Protein AF-A0AAV1B6V5-F1 (afdb_monomer_lite)

Secondary structure (DSSP, 8-state):
--HHHHHHHHHHHHHHHHHHHT-------PPPPPPPPP-----HHHHHHHHHHSHHHHS-----HHHHHHTTTT-STTTSPSSHHHHHHHHHHHHHTSSHHHHHHTHHHHHHHHHHHSPP---

InterPro domains:
  IPR036396 Cytochrome P450 superfamily [G3DSA:1.10.630.10] (23-120)
  IPR036396 Cytochrome P450 superfamily [SSF48264] (35-117)

Organism: Vicia faba (NCBI:txid3906)

Structure (mmCIF, N/CA/C/O backbone):
data_AF-A0AAV1B6V5-F1
#
_entry.id   AF-A0AAV1B6V5-F1
#
loop_
_atom_site.group_PDB
_atom_site.id
_atom_site.type_symbol
_atom_site.label_atom_id
_atom_site.label_alt_id
_atom_site.label_comp_id
_atom_site.label_asym_id
_atom_site.label_entity_id
_atom_site.label_seq_id
_atom_site.pdbx_PDB_ins_code
_atom_site.Cartn_x
_atom_site.Cartn_y
_atom_site.Cartn_z
_atom_site.occupancy
_atom_site.B_iso_or_equiv
_atom_site.auth_seq_id
_atom_site.auth_comp_id
_atom_site.auth_asym_id
_atom_site.auth_atom_id
_atom_site.pdbx_PDB_model_num
ATOM 1 N N . MET A 1 1 ? 34.770 35.352 24.555 1.00 60.72 1 MET A N 1
ATOM 2 C CA . MET A 1 1 ? 35.397 35.364 23.210 1.00 60.72 1 MET A CA 1
ATOM 3 C C . MET A 1 1 ? 35.075 34.130 22.350 1.00 60.72 1 MET A C 1
ATOM 5 O O . MET A 1 1 ? 35.535 34.060 21.224 1.00 60.72 1 MET A O 1
ATOM 9 N N . SER A 1 2 ? 34.244 33.189 22.814 1.00 63.31 2 SER A N 1
ATOM 10 C CA . SER A 1 2 ? 33.948 31.915 22.131 1.00 63.31 2 SER A CA 1
ATOM 11 C C . SER A 1 2 ? 32.733 31.938 21.188 1.00 63.31 2 SER A C 1
ATOM 13 O O . SER A 1 2 ? 32.590 31.059 20.347 1.00 63.31 2 SER A O 1
ATOM 15 N N . PHE A 1 3 ? 31.852 32.937 21.285 1.00 65.69 3 PHE A N 1
ATOM 16 C CA . PHE A 1 3 ? 30.638 32.996 20.458 1.00 65.69 3 PHE A CA 1
ATOM 17 C C . PHE A 1 3 ? 30.939 33.264 18.972 1.00 65.69 3 PHE A C 1
ATOM 19 O O . PHE A 1 3 ? 30.363 32.627 18.092 1.00 65.69 3 PHE A O 1
ATOM 26 N N . PHE A 1 4 ? 31.904 34.147 18.694 1.00 69.44 4 PHE A N 1
ATOM 27 C CA . PHE A 1 4 ? 32.288 34.526 17.330 1.00 69.44 4 PHE A CA 1
ATOM 28 C C . PHE A 1 4 ? 32.997 33.407 16.550 1.00 69.44 4 PHE A C 1
ATOM 30 O O . PHE A 1 4 ? 33.027 33.461 15.325 1.00 69.44 4 PHE A O 1
ATOM 37 N N . THR A 1 5 ? 33.524 32.378 17.222 1.00 74.12 5 THR A N 1
ATOM 38 C CA . THR A 1 5 ? 34.184 31.231 16.572 1.00 74.12 5 THR A CA 1
ATOM 39 C C . THR A 1 5 ? 33.249 30.036 16.375 1.00 74.12 5 THR A C 1
ATOM 41 O O . THR A 1 5 ? 33.371 29.323 15.383 1.00 74.12 5 THR A O 1
ATOM 44 N N . ILE A 1 6 ? 32.277 29.830 17.269 1.00 81.06 6 ILE A N 1
ATOM 45 C CA . ILE A 1 6 ? 31.331 28.703 17.191 1.00 81.06 6 ILE A CA 1
ATOM 46 C C . ILE A 1 6 ? 30.247 28.953 16.133 1.00 81.06 6 ILE A C 1
ATOM 48 O O . ILE A 1 6 ? 29.890 28.044 15.383 1.00 81.06 6 ILE A O 1
ATOM 52 N N . PHE A 1 7 ? 29.747 30.188 16.032 1.00 83.12 7 PHE A N 1
ATOM 53 C CA . PHE A 1 7 ? 28.700 30.552 15.076 1.00 83.12 7 PHE A CA 1
ATOM 54 C C . PHE A 1 7 ? 29.045 30.227 13.603 1.00 83.12 7 PHE A C 1
ATOM 56 O O . PHE A 1 7 ? 28.243 29.553 12.954 1.00 83.12 7 PHE A O 1
ATOM 63 N N . PRO A 1 8 ? 30.223 30.598 13.055 1.00 83.88 8 PRO A N 1
ATOM 64 C CA . PRO A 1 8 ? 30.563 30.275 11.667 1.00 83.88 8 PRO A CA 1
ATOM 65 C C . PRO A 1 8 ? 30.752 28.770 11.424 1.00 83.88 8 PRO A C 1
ATOM 67 O O . PRO A 1 8 ? 30.434 28.291 10.337 1.00 83.88 8 PRO A O 1
ATOM 70 N N . LEU A 1 9 ? 31.205 28.003 12.424 1.00 87.50 9 LEU A N 1
ATOM 71 C CA . LEU A 1 9 ? 31.324 26.544 12.315 1.00 87.50 9 LEU A CA 1
ATOM 72 C C . LEU A 1 9 ? 29.956 25.860 12.278 1.00 87.50 9 LEU A C 1
ATOM 74 O O . LEU A 1 9 ? 29.766 24.943 11.485 1.00 87.50 9 LEU A O 1
ATOM 78 N N . LEU A 1 10 ? 28.986 26.328 13.069 1.00 88.12 10 LEU A N 1
ATOM 79 C CA . LEU A 1 10 ? 27.616 25.810 13.029 1.00 88.12 10 LEU A CA 1
ATOM 80 C C . LEU A 1 10 ? 26.909 26.153 11.714 1.00 88.12 10 LEU A C 1
ATOM 82 O O . LEU A 1 10 ? 26.219 25.302 11.156 1.00 88.12 10 LEU A O 1
ATOM 86 N N . VAL A 1 11 ? 27.114 27.363 11.184 1.00 87.75 11 VAL A N 1
ATOM 87 C CA . VAL A 1 11 ? 26.587 27.753 9.867 1.00 87.75 11 VAL A CA 1
ATOM 88 C C . VAL A 1 11 ? 27.226 26.905 8.766 1.00 87.75 11 VAL A C 1
ATOM 90 O O . VAL A 1 11 ? 26.509 26.350 7.937 1.00 87.75 11 VAL A O 1
ATOM 93 N N . SER A 1 12 ? 28.550 26.729 8.789 1.00 86.56 12 SER A N 1
ATOM 94 C CA . SER A 1 12 ? 29.264 25.864 7.840 1.00 86.56 12 SER A CA 1
ATOM 95 C C . SER A 1 12 ? 28.777 24.415 7.918 1.00 86.56 12 SER A C 1
ATOM 97 O O . SER A 1 12 ? 28.441 23.819 6.898 1.00 86.56 12 SER A O 1
ATOM 99 N N . LEU A 1 13 ? 28.623 23.868 9.127 1.00 89.94 13 LEU A N 1
ATOM 100 C CA . LEU A 1 13 ? 28.112 22.516 9.343 1.00 89.94 13 LEU A CA 1
ATOM 101 C C . LEU A 1 13 ? 26.669 22.366 8.845 1.00 89.94 13 LEU A C 1
ATOM 103 O O . LEU A 1 13 ? 26.355 21.377 8.191 1.00 89.94 13 LEU A O 1
ATOM 107 N N . PHE A 1 14 ? 25.801 23.354 9.079 1.00 87.75 14 PHE A N 1
ATOM 108 C CA . PHE A 1 14 ? 24.443 23.369 8.533 1.00 87.75 14 PHE A CA 1
ATOM 109 C C . PHE A 1 14 ? 24.448 23.378 6.999 1.00 87.75 14 PHE A C 1
ATOM 111 O O . PHE A 1 14 ? 23.698 22.623 6.380 1.00 87.75 14 PHE A O 1
ATOM 118 N N . PHE A 1 15 ? 25.318 24.180 6.376 1.00 85.44 15 PHE A N 1
ATOM 119 C CA . PHE A 1 15 ? 25.487 24.196 4.923 1.00 85.44 15 PHE A CA 1
ATOM 120 C C . PHE A 1 15 ? 26.035 22.871 4.390 1.00 85.44 15 PHE A C 1
ATOM 122 O O . PHE A 1 15 ? 25.524 22.401 3.382 1.00 85.44 15 PHE A O 1
ATOM 129 N N . ILE A 1 16 ? 26.992 22.231 5.067 1.00 84.38 16 ILE A N 1
ATOM 130 C CA . ILE A 1 16 ? 27.544 20.923 4.680 1.00 84.38 16 ILE A CA 1
ATOM 131 C C . ILE A 1 16 ? 26.490 19.820 4.831 1.00 84.38 16 ILE A C 1
ATOM 133 O O . ILE A 1 16 ? 26.307 19.028 3.911 1.00 84.38 16 ILE A O 1
ATOM 137 N N . ILE A 1 17 ? 25.744 19.790 5.940 1.00 82.62 17 ILE A N 1
ATOM 138 C CA . ILE A 1 17 ? 24.643 18.838 6.157 1.00 82.62 17 ILE A CA 1
ATOM 139 C C . ILE A 1 17 ? 23.570 19.026 5.086 1.00 82.62 17 ILE A C 1
ATOM 141 O O . ILE A 1 17 ? 23.088 18.049 4.513 1.00 82.62 17 ILE A O 1
ATOM 145 N N . LYS A 1 18 ? 23.207 20.275 4.784 1.00 78.62 18 LYS A N 1
ATOM 146 C CA . LYS A 1 18 ? 22.231 20.607 3.745 1.00 78.62 18 LYS A CA 1
ATOM 147 C C . LYS A 1 18 ? 22.762 20.305 2.345 1.00 78.62 18 LYS A C 1
ATOM 149 O O . LYS A 1 18 ? 21.991 19.839 1.520 1.00 78.62 18 LYS A O 1
ATOM 154 N N . TRP A 1 19 ? 24.050 20.502 2.081 1.00 75.06 19 TRP A N 1
ATOM 155 C CA . TRP A 1 19 ? 24.703 20.150 0.819 1.00 75.06 19 TRP A CA 1
ATOM 156 C C . TRP A 1 19 ? 24.728 18.634 0.612 1.00 75.06 19 TRP A C 1
ATOM 158 O O . TRP A 1 19 ? 24.350 18.149 -0.450 1.00 75.06 19 TRP A O 1
ATOM 168 N N . TYR A 1 20 ? 25.077 17.878 1.653 1.00 71.38 20 TYR A N 1
ATOM 169 C CA . TYR A 1 20 ? 25.097 16.418 1.625 1.00 71.38 20 TYR A CA 1
ATOM 170 C C . TYR A 1 20 ? 23.683 15.820 1.545 1.00 71.38 20 TYR A C 1
ATOM 172 O O . TYR A 1 20 ? 23.445 14.872 0.802 1.00 71.38 20 TYR A O 1
ATOM 180 N N . SER A 1 21 ? 22.713 16.416 2.248 1.00 64.81 21 SER A N 1
ATOM 181 C CA . SER A 1 21 ? 21.307 15.980 2.221 1.00 64.81 21 SER A CA 1
ATOM 182 C C . SER A 1 21 ? 20.571 16.399 0.947 1.00 64.81 21 SER A C 1
ATOM 184 O O . SER A 1 21 ? 19.564 15.789 0.596 1.00 64.81 21 SER A O 1
ATOM 186 N N . ASN A 1 22 ? 21.049 17.432 0.247 1.00 52.69 22 ASN A N 1
ATOM 187 C CA . ASN A 1 22 ? 20.431 17.952 -0.970 1.00 52.69 22 ASN A CA 1
ATOM 188 C C . ASN A 1 22 ? 21.152 17.490 -2.240 1.00 52.69 22 ASN A C 1
ATOM 190 O O . ASN A 1 22 ? 21.191 18.207 -3.240 1.00 52.69 22 ASN A O 1
ATOM 194 N N . HIS A 1 23 ? 21.651 16.253 -2.247 1.00 50.66 23 HIS A N 1
ATOM 195 C CA . HIS A 1 23 ? 21.852 15.541 -3.502 1.00 50.66 23 HIS A CA 1
ATOM 196 C C . HIS A 1 23 ? 20.504 14.971 -3.960 1.00 50.66 23 HIS A C 1
ATOM 198 O O . HIS A 1 23 ? 20.253 13.768 -3.974 1.00 50.66 23 HIS A O 1
ATOM 204 N N . SER A 1 24 ? 19.582 15.890 -4.261 1.00 42.38 24 SER A N 1
ATOM 205 C CA . SER A 1 24 ? 18.293 15.557 -4.844 1.00 42.38 24 SER A CA 1
ATOM 206 C C . SER A 1 24 ? 18.566 14.876 -6.177 1.00 42.38 24 SER A C 1
ATOM 208 O O . SER A 1 24 ? 19.189 15.463 -7.065 1.00 42.38 24 SER A O 1
ATOM 210 N N . ALA A 1 25 ? 18.157 13.611 -6.267 1.00 53.91 25 ALA A N 1
ATOM 211 C CA . ALA A 1 25 ? 18.283 12.786 -7.450 1.00 53.91 25 ALA A CA 1
ATOM 212 C C . ALA A 1 25 ? 17.896 13.602 -8.685 1.00 53.91 25 ALA A C 1
ATOM 214 O O . ALA A 1 25 ? 16.755 14.049 -8.834 1.00 53.91 25 ALA A O 1
ATOM 215 N N . THR A 1 26 ? 18.870 13.808 -9.564 1.00 47.47 26 THR A N 1
ATOM 216 C CA . THR A 1 26 ? 18.650 14.401 -10.871 1.00 47.47 26 THR A CA 1
ATOM 217 C C . THR A 1 26 ? 17.611 13.540 -11.583 1.00 47.47 26 THR A C 1
ATOM 219 O O . THR A 1 26 ? 17.882 12.409 -11.991 1.00 47.47 26 THR A O 1
ATOM 222 N N . LYS A 1 27 ? 16.378 14.045 -11.721 1.00 56.00 27 LYS A N 1
ATOM 223 C CA . LYS A 1 27 ? 15.441 13.499 -12.704 1.00 56.00 27 LYS A CA 1
ATOM 224 C C . LYS A 1 27 ? 16.069 13.795 -14.062 1.00 56.00 27 LYS A C 1
ATOM 226 O O . LYS A 1 27 ? 15.915 14.885 -14.598 1.00 56.00 27 LYS A O 1
ATOM 231 N N . LYS A 1 28 ? 16.881 12.856 -14.552 1.00 55.44 28 LYS A N 1
ATOM 232 C CA . LYS A 1 28 ? 17.496 12.908 -15.879 1.00 55.44 28 LYS A CA 1
ATOM 233 C C . LYS A 1 28 ? 16.379 13.205 -16.881 1.00 55.44 28 LYS A C 1
ATOM 235 O O . LYS A 1 28 ? 15.324 12.574 -16.795 1.00 55.44 28 LYS A O 1
ATOM 240 N N . ASN A 1 29 ? 16.605 14.158 -17.786 1.00 61.25 29 ASN A N 1
ATOM 241 C CA . ASN A 1 29 ? 15.694 14.529 -18.875 1.00 61.25 29 ASN A CA 1
ATOM 242 C C . ASN A 1 29 ? 15.599 13.381 -19.896 1.00 61.25 29 ASN A C 1
ATOM 244 O O . ASN A 1 29 ? 16.083 13.478 -21.019 1.00 61.25 29 ASN A O 1
ATOM 248 N N . LEU A 1 30 ? 15.060 12.248 -19.457 1.00 69.75 30 LEU A N 1
ATOM 249 C CA . LEU A 1 30 ? 14.788 11.083 -20.277 1.00 69.75 30 LEU A CA 1
ATOM 250 C C . LEU A 1 30 ? 13.610 11.419 -21.198 1.00 69.75 30 LEU A C 1
ATOM 252 O O . LEU A 1 30 ? 12.693 12.129 -20.769 1.00 69.75 30 LEU A O 1
ATOM 256 N N . PRO A 1 31 ? 13.608 10.913 -22.441 1.00 77.25 31 PRO A N 1
ATOM 257 C CA . PRO A 1 31 ? 12.442 11.039 -23.300 1.00 77.25 31 PRO A CA 1
ATOM 258 C C . PRO A 1 31 ? 11.204 10.480 -22.576 1.00 77.25 31 PRO A C 1
ATOM 260 O O . PRO A 1 31 ? 11.331 9.534 -21.786 1.00 77.25 31 PRO A O 1
ATOM 263 N N . PRO A 1 32 ? 10.012 11.060 -22.804 1.00 73.06 32 PRO A N 1
ATOM 264 C CA . PRO A 1 32 ? 8.789 10.566 -22.188 1.00 73.06 32 PRO A CA 1
ATOM 265 C C . PRO A 1 32 ? 8.628 9.079 -22.510 1.00 73.06 32 PRO A C 1
ATOM 267 O O . PRO A 1 32 ? 8.801 8.658 -23.654 1.00 73.06 32 PRO A O 1
ATOM 270 N N . SER A 1 33 ? 8.332 8.269 -21.491 1.00 67.12 33 SER A N 1
ATOM 271 C CA . SER A 1 33 ? 8.085 6.844 -21.702 1.00 67.12 33 SER A CA 1
ATOM 272 C C . SER A 1 33 ? 6.927 6.655 -22.689 1.00 67.12 33 SER A C 1
ATOM 274 O O . SER A 1 33 ? 5.968 7.433 -22.635 1.00 67.12 33 SER A O 1
ATOM 276 N N . PRO A 1 34 ? 6.975 5.626 -23.556 1.00 81.06 34 PRO A N 1
ATOM 277 C CA . PRO A 1 34 ? 5.871 5.320 -24.452 1.00 81.06 34 PRO A CA 1
ATOM 278 C C . PRO A 1 34 ? 4.546 5.201 -23.682 1.00 81.06 34 PRO A C 1
ATOM 280 O O . PRO A 1 34 ? 4.543 4.687 -22.554 1.00 81.06 34 PRO A O 1
ATOM 283 N N . PRO A 1 35 ? 3.420 5.660 -24.258 1.00 77.12 35 PRO A N 1
ATOM 284 C CA . PRO A 1 35 ? 2.119 5.543 -23.616 1.00 77.12 35 PRO A CA 1
ATOM 285 C C . PRO A 1 35 ? 1.806 4.069 -23.339 1.00 77.12 35 PRO A C 1
ATOM 287 O O . PRO A 1 35 ? 1.845 3.226 -24.234 1.00 77.12 35 PRO A O 1
ATOM 290 N N . ARG A 1 36 ? 1.504 3.750 -22.077 1.00 76.25 36 ARG A N 1
ATOM 291 C CA . ARG A 1 36 ? 1.025 2.422 -21.682 1.00 76.25 36 ARG A CA 1
ATOM 292 C C . ARG A 1 36 ? -0.488 2.382 -21.869 1.00 76.25 36 ARG A C 1
ATOM 294 O O . ARG A 1 36 ? -1.194 3.194 -21.272 1.00 76.25 36 ARG A O 1
ATOM 301 N N . PHE A 1 37 ? -0.979 1.447 -22.675 1.00 83.06 37 PHE A N 1
ATOM 302 C CA . PHE A 1 37 ? -2.415 1.255 -22.861 1.00 83.06 37 PHE A CA 1
ATOM 303 C C . PHE A 1 37 ? -3.011 0.423 -21.718 1.00 83.06 37 PHE A C 1
ATOM 305 O O . PHE A 1 37 ? -2.365 -0.520 -21.250 1.00 83.06 37 PHE A O 1
ATOM 312 N N . PRO A 1 38 ? -4.226 0.756 -21.247 1.00 85.25 38 PRO A N 1
ATOM 313 C CA . PRO A 1 38 ? -4.910 -0.053 -20.250 1.00 85.25 38 PRO A CA 1
ATOM 314 C C . PRO A 1 38 ? -5.281 -1.416 -20.845 1.00 85.25 38 PRO A C 1
ATOM 316 O O . PRO A 1 38 ? -5.826 -1.498 -21.944 1.00 85.25 38 PRO A O 1
ATOM 319 N N . LEU A 1 39 ? -5.012 -2.485 -20.096 1.00 89.12 39 LEU A N 1
ATOM 320 C CA . LEU A 1 39 ? -5.477 -3.829 -20.425 1.00 89.12 39 LEU A CA 1
ATOM 321 C C . LEU A 1 39 ? -6.854 -4.044 -19.787 1.00 89.12 39 LEU A C 1
ATOM 323 O O . LEU A 1 39 ? -6.969 -4.059 -18.561 1.00 89.12 39 LEU A O 1
ATOM 327 N N . LEU A 1 40 ? -7.891 -4.209 -20.611 1.00 92.00 40 LEU A N 1
ATOM 328 C CA . LEU A 1 40 ? -9.232 -4.545 -20.138 1.00 92.00 40 LEU A CA 1
ATOM 329 C C . LEU A 1 40 ? -9.382 -6.063 -20.041 1.00 92.00 40 LEU A C 1
ATOM 331 O O . LEU A 1 40 ? -9.132 -6.785 -21.003 1.00 92.00 40 LEU A O 1
ATOM 335 N N . VAL A 1 41 ? -9.820 -6.538 -18.879 1.00 92.88 41 VAL A N 1
ATOM 336 C CA . VAL A 1 41 ? -9.979 -7.966 -18.597 1.00 92.88 41 VAL A CA 1
ATOM 337 C C . VAL A 1 41 ? -11.423 -8.216 -18.187 1.00 92.88 41 VAL A C 1
ATOM 339 O O . VAL A 1 41 ? -11.855 -7.747 -17.139 1.00 92.88 41 VAL A O 1
ATOM 342 N N . SER A 1 42 ? -12.171 -8.939 -19.020 1.00 95.94 42 SER A N 1
ATOM 343 C CA . SER A 1 42 ? -13.592 -9.244 -18.789 1.00 95.94 42 SER A CA 1
ATOM 344 C C . SER A 1 42 ? -13.837 -10.618 -18.158 1.00 95.94 42 SER A C 1
ATOM 346 O O . SER A 1 42 ? -14.925 -10.875 -17.654 1.00 95.94 42 SER A O 1
ATOM 348 N N . SER A 1 43 ? -12.839 -11.507 -18.168 1.00 97.00 43 SER A N 1
ATOM 349 C CA . SER A 1 43 ? -12.954 -12.864 -17.626 1.00 97.00 43 SER A CA 1
ATOM 350 C C . SER A 1 43 ? -12.399 -12.957 -16.204 1.00 97.00 43 SER A C 1
ATOM 352 O O . SER A 1 43 ? -11.280 -12.509 -15.933 1.00 97.00 43 SER A O 1
ATOM 354 N N . ALA A 1 44 ? -13.155 -13.604 -15.312 1.00 96.06 44 ALA A N 1
ATOM 355 C CA . ALA A 1 44 ? -12.748 -13.854 -13.930 1.00 96.06 44 ALA A CA 1
ATOM 356 C C . ALA A 1 44 ? -11.470 -14.709 -13.839 1.00 96.06 44 ALA A C 1
ATOM 358 O O . ALA A 1 44 ? -10.587 -14.410 -13.034 1.00 96.06 44 ALA A O 1
ATOM 359 N N . ASP A 1 45 ? -11.323 -15.716 -14.705 1.00 96.06 45 ASP A N 1
ATOM 360 C CA . ASP A 1 45 ? -10.131 -16.572 -14.742 1.00 96.06 45 ASP A CA 1
ATOM 361 C C . ASP A 1 45 ? -8.883 -15.784 -15.141 1.00 96.06 45 ASP A C 1
ATOM 363 O O . ASP A 1 45 ? -7.816 -15.929 -14.537 1.00 96.06 45 ASP A O 1
ATOM 367 N N . ALA A 1 46 ? -9.018 -14.910 -16.141 1.00 94.75 46 ALA A N 1
ATOM 368 C CA . ALA A 1 46 ? -7.935 -14.038 -16.578 1.00 94.75 46 ALA A CA 1
ATOM 369 C C . ALA A 1 46 ? -7.555 -13.032 -15.479 1.00 94.75 46 ALA A C 1
ATOM 371 O O . ALA A 1 46 ? -6.371 -12.872 -15.177 1.00 94.75 46 ALA A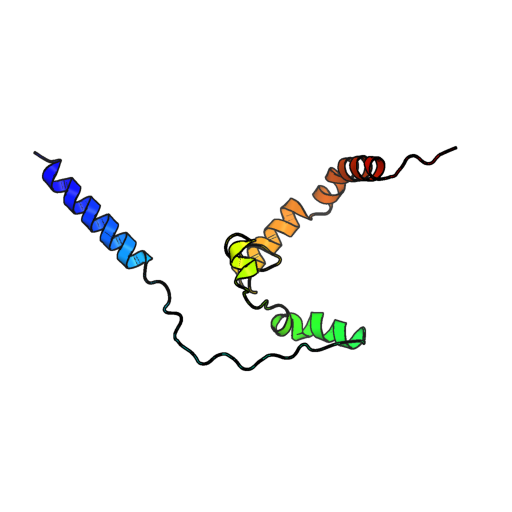 O 1
ATOM 372 N N . ALA A 1 47 ? -8.543 -12.421 -14.817 1.00 94.44 47 ALA A N 1
ATOM 373 C CA . ALA A 1 47 ? -8.309 -11.526 -13.687 1.00 94.44 47 ALA A CA 1
ATOM 374 C C . ALA A 1 47 ? -7.600 -12.248 -12.526 1.00 94.44 47 ALA A C 1
ATOM 376 O O . ALA A 1 47 ? -6.645 -11.716 -11.960 1.00 94.44 47 ALA A O 1
ATOM 377 N N . SER A 1 48 ? -7.992 -13.490 -12.217 1.00 94.81 48 SER A N 1
ATOM 378 C CA . SER A 1 48 ? -7.355 -14.297 -11.168 1.00 94.81 48 SER A CA 1
ATOM 379 C C . SER A 1 48 ? -5.881 -14.577 -11.471 1.00 94.81 48 SER A C 1
ATOM 381 O O . SER A 1 48 ? -5.028 -14.399 -10.601 1.00 94.81 48 SER A O 1
ATOM 383 N N . LYS A 1 49 ? -5.555 -14.954 -12.716 1.00 94.31 49 LYS A N 1
ATOM 384 C CA . LYS A 1 49 ? -4.166 -15.181 -13.157 1.00 94.31 49 LYS A CA 1
ATOM 385 C C . LYS A 1 49 ? -3.321 -13.911 -13.073 1.00 94.31 49 LYS A C 1
ATOM 387 O O . LYS A 1 49 ? -2.156 -13.971 -12.677 1.00 94.31 49 LYS A O 1
ATOM 392 N N . ILE A 1 50 ? -3.902 -12.761 -13.406 1.00 93.81 50 ILE A N 1
ATOM 393 C CA . ILE A 1 50 ? -3.224 -11.468 -13.292 1.00 93.81 50 ILE A CA 1
ATOM 394 C C . ILE A 1 50 ? -2.945 -11.134 -11.824 1.00 93.81 50 ILE A C 1
ATOM 396 O O . ILE A 1 50 ? -1.807 -10.847 -11.474 1.00 93.81 50 ILE A O 1
ATOM 400 N N . MET A 1 51 ? -3.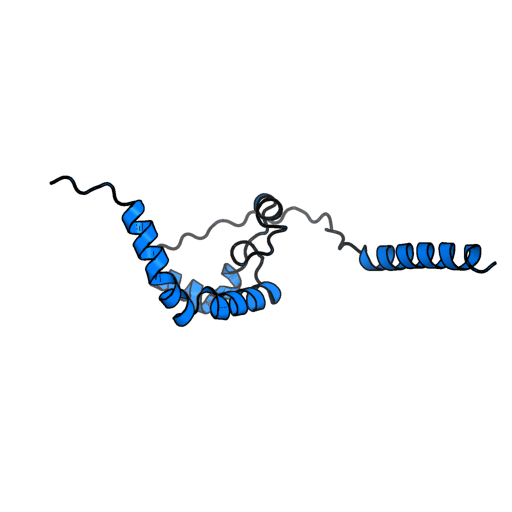951 -11.242 -10.955 1.00 91.00 51 MET A N 1
ATOM 401 C CA . MET A 1 51 ? -3.842 -10.857 -9.544 1.00 91.00 51 MET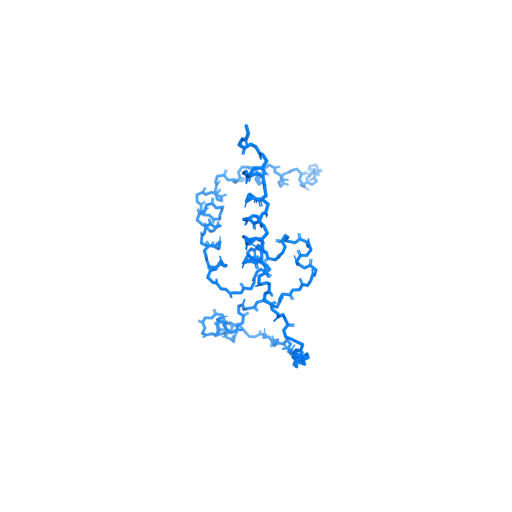 A CA 1
ATOM 402 C C . MET A 1 51 ? -3.032 -11.826 -8.676 1.00 91.00 51 MET A C 1
ATOM 404 O O . MET A 1 51 ? -2.652 -11.451 -7.572 1.00 91.00 51 MET A O 1
ATOM 408 N N . LYS A 1 52 ? -2.817 -13.070 -9.117 1.00 92.00 52 LYS A N 1
ATOM 409 C CA . LYS A 1 52 ? -2.052 -14.076 -8.360 1.00 92.00 52 LYS A CA 1
ATOM 410 C C . LYS A 1 52 ? -0.653 -14.306 -8.913 1.00 92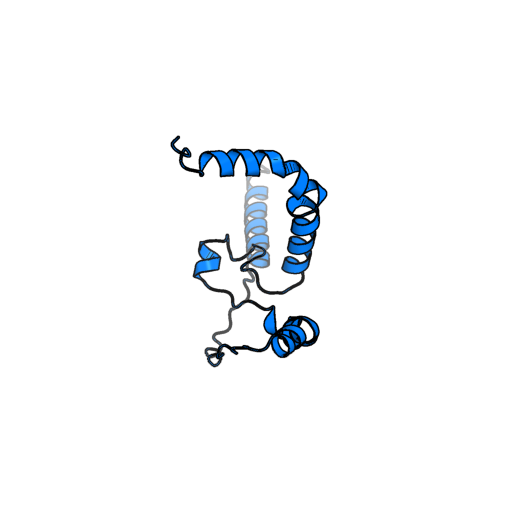.00 52 LYS A C 1
ATOM 412 O O . LYS A 1 52 ? 0.275 -14.480 -8.137 1.00 92.00 52 LYS A O 1
ATOM 417 N N . THR A 1 53 ? -0.513 -14.370 -10.236 1.00 93.31 53 THR A N 1
ATOM 418 C CA . THR A 1 53 ? 0.742 -14.788 -10.881 1.00 93.31 53 THR A CA 1
ATOM 419 C C . THR A 1 53 ? 1.540 -13.608 -11.423 1.00 93.31 53 THR A C 1
ATOM 421 O O . THR A 1 53 ? 2.759 -13.685 -11.498 1.00 93.31 53 THR A O 1
ATOM 424 N N . HIS A 1 54 ? 0.867 -12.518 -11.791 1.00 90.00 54 HIS A N 1
ATOM 425 C CA . HIS A 1 54 ? 1.493 -11.342 -12.401 1.00 90.00 54 HIS A CA 1
ATOM 426 C C . HIS A 1 54 ? 1.275 -10.090 -11.547 1.00 90.00 54 HIS A C 1
ATOM 428 O O . HIS A 1 54 ? 1.387 -8.971 -12.043 1.00 90.00 54 HIS A O 1
ATOM 434 N N . ASP A 1 55 ? 0.955 -10.262 -10.266 1.00 88.62 55 ASP A N 1
ATOM 435 C CA . ASP A 1 55 ? 0.548 -9.180 -9.378 1.00 88.62 55 ASP A CA 1
ATOM 436 C C . ASP A 1 55 ? 1.605 -8.077 -9.324 1.00 88.62 55 ASP A C 1
ATOM 438 O O . ASP A 1 55 ? 1.267 -6.916 -9.516 1.00 88.62 55 ASP A O 1
ATOM 442 N N . LEU A 1 56 ? 2.887 -8.423 -9.197 1.00 87.12 56 LEU A N 1
ATOM 443 C CA . LEU A 1 56 ? 3.993 -7.464 -9.157 1.00 87.12 56 LEU A CA 1
ATOM 444 C C . LEU A 1 56 ? 4.065 -6.558 -10.395 1.00 87.12 56 LEU A C 1
ATOM 446 O O . LEU A 1 56 ? 4.417 -5.388 -10.269 1.00 87.12 56 LEU A O 1
ATOM 450 N N . VAL A 1 57 ? 3.705 -7.067 -11.578 1.00 87.31 57 VAL A N 1
ATOM 451 C CA . VAL A 1 57 ? 3.719 -6.291 -12.831 1.00 87.31 57 VAL A CA 1
ATOM 452 C C . VAL A 1 57 ? 2.579 -5.270 -12.858 1.00 87.31 57 VAL A C 1
ATOM 454 O O . VAL A 1 57 ? 2.744 -4.170 -13.382 1.00 87.31 57 VAL A O 1
ATOM 457 N N . PHE A 1 58 ? 1.430 -5.618 -12.275 1.00 86.50 58 PHE A N 1
ATOM 458 C CA . PHE A 1 58 ? 0.213 -4.800 -12.306 1.00 86.50 58 PHE A CA 1
ATOM 459 C C . PHE A 1 58 ? -0.047 -4.010 -11.013 1.00 86.50 58 PHE A C 1
ATOM 461 O O . PHE A 1 58 ? -0.925 -3.148 -10.991 1.00 86.50 58 PHE A O 1
ATOM 468 N N . CYS A 1 59 ? 0.693 -4.277 -9.935 1.00 83.81 59 CYS A N 1
ATOM 469 C CA . CYS A 1 59 ? 0.550 -3.589 -8.651 1.00 83.81 59 CYS A CA 1
ATOM 470 C C . CYS A 1 59 ? 1.178 -2.195 -8.646 1.00 83.81 59 CYS A C 1
ATOM 472 O O . CYS A 1 59 ? 0.813 -1.380 -7.795 1.00 83.81 59 CYS A O 1
ATOM 474 N N . ASP A 1 60 ? 2.123 -1.919 -9.550 1.00 85.19 60 ASP A N 1
ATOM 475 C CA . ASP A 1 60 ? 2.797 -0.628 -9.574 1.00 85.19 60 ASP A CA 1
ATOM 476 C C . ASP A 1 60 ? 1.864 0.486 -10.063 1.00 85.19 60 ASP A C 1
ATOM 478 O O . ASP A 1 60 ? 1.164 0.361 -11.074 1.00 85.19 60 ASP A O 1
ATOM 482 N N . ARG A 1 61 ? 1.847 1.595 -9.321 1.00 81.31 61 ARG A N 1
ATOM 483 C CA . ARG A 1 61 ? 0.975 2.736 -9.594 1.00 81.31 61 ARG A CA 1
ATOM 484 C C . ARG A 1 61 ? 1.809 3.889 -10.136 1.00 81.31 61 ARG A C 1
ATOM 486 O O . ARG A 1 61 ? 2.720 4.353 -9.451 1.00 81.31 61 ARG A O 1
ATOM 493 N N . PRO A 1 62 ? 1.495 4.404 -11.337 1.00 77.19 62 PRO A N 1
ATOM 494 C CA . PRO A 1 62 ? 2.210 5.549 -11.871 1.00 77.19 62 PRO A CA 1
ATOM 495 C C . PRO A 1 62 ? 1.990 6.760 -10.962 1.00 77.19 6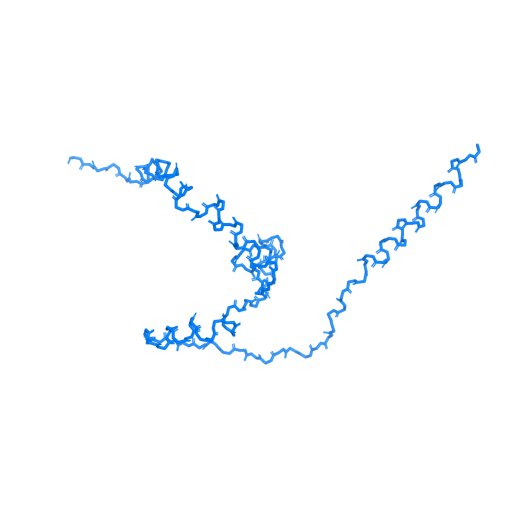2 PRO A C 1
ATOM 497 O O . PRO A 1 62 ? 0.849 7.146 -10.695 1.00 77.19 62 PRO A O 1
ATOM 500 N N . GLN A 1 63 ? 3.085 7.373 -10.515 1.00 77.00 63 GLN A N 1
ATOM 501 C CA . GLN A 1 63 ? 3.031 8.584 -9.702 1.00 77.00 63 GLN A CA 1
ATOM 502 C C . GLN A 1 63 ? 2.400 9.722 -10.508 1.00 77.00 63 GLN A C 1
ATOM 504 O O . GLN A 1 63 ? 2.907 10.128 -11.557 1.00 77.00 63 GLN A O 1
ATOM 509 N N . ARG A 1 64 ? 1.270 10.237 -10.016 1.00 81.12 64 ARG A N 1
ATOM 510 C CA . ARG A 1 64 ? 0.571 11.380 -10.608 1.00 81.12 64 ARG A CA 1
ATOM 511 C C . ARG A 1 64 ? 0.814 12.614 -9.754 1.00 81.12 64 ARG A C 1
ATOM 513 O O . ARG A 1 64 ? 0.589 12.573 -8.550 1.00 81.12 64 ARG A O 1
ATOM 520 N N . LYS A 1 65 ? 1.138 13.743 -10.394 1.00 85.38 65 LYS A N 1
ATOM 521 C CA . LYS A 1 65 ? 1.319 15.036 -9.704 1.00 85.38 65 LYS A CA 1
ATOM 522 C C . LYS A 1 65 ? 0.104 15.429 -8.856 1.00 85.38 65 LYS A C 1
ATOM 524 O O . LYS A 1 65 ? 0.261 15.996 -7.785 1.00 85.38 65 LYS A O 1
ATOM 529 N N . THR A 1 66 ? -1.105 15.100 -9.311 1.00 86.25 66 THR A N 1
ATOM 530 C CA . THR A 1 66 ? -2.339 15.338 -8.548 1.00 86.25 66 THR A CA 1
ATOM 531 C C . THR A 1 66 ? -2.324 14.614 -7.201 1.00 86.25 66 THR A C 1
ATOM 533 O O . THR A 1 66 ? -2.687 15.208 -6.192 1.00 86.25 66 THR A O 1
ATOM 536 N N . PHE A 1 67 ? -1.865 13.360 -7.168 1.00 86.56 67 PHE A N 1
ATOM 537 C CA . PHE A 1 67 ? -1.742 12.595 -5.928 1.00 86.56 67 PHE A CA 1
ATOM 538 C C . PHE A 1 67 ? -0.583 13.085 -5.064 1.00 86.56 67 PHE A C 1
ATOM 540 O O . PHE A 1 67 ? -0.733 13.136 -3.849 1.00 86.56 67 PHE A O 1
ATOM 547 N N . ASP A 1 68 ? 0.508 13.570 -5.657 1.00 86.44 68 ASP A N 1
ATOM 548 C CA . ASP A 1 68 ? 1.570 14.209 -4.873 1.00 86.44 68 ASP A CA 1
ATOM 549 C C . ASP A 1 68 ? 1.052 15.432 -4.106 1.00 86.44 68 ASP A C 1
ATOM 551 O O . ASP A 1 68 ? 1.397 15.620 -2.942 1.00 86.44 68 ASP A O 1
ATOM 555 N N . ILE A 1 69 ? 0.187 16.235 -4.729 1.00 88.12 69 ILE A N 1
ATOM 556 C CA . ILE A 1 69 ? -0.400 17.422 -4.097 1.00 88.12 69 ILE A CA 1
ATOM 557 C C . ILE A 1 69 ? -1.451 17.025 -3.052 1.00 88.12 69 ILE A C 1
ATOM 559 O O . ILE A 1 69 ? -1.426 17.529 -1.933 1.00 88.12 69 ILE A O 1
ATOM 563 N N . MET A 1 70 ? -2.372 16.123 -3.402 1.00 88.88 70 MET A N 1
ATOM 564 C CA . MET A 1 70 ? -3.504 15.771 -2.535 1.00 88.88 70 MET A CA 1
ATOM 565 C C . MET A 1 70 ? -3.127 14.835 -1.381 1.00 88.88 70 MET A C 1
ATOM 567 O O . MET A 1 70 ? -3.754 14.883 -0.327 1.00 88.88 70 MET A O 1
ATOM 571 N N . LEU A 1 71 ? -2.132 13.965 -1.571 1.00 87.38 71 LEU A N 1
ATOM 572 C CA . LEU A 1 71 ? -1.831 12.838 -0.680 1.00 87.38 71 LEU A CA 1
ATOM 573 C C . LEU A 1 71 ? -0.426 12.938 -0.074 1.00 87.38 71 LEU A C 1
ATOM 575 O O . LEU A 1 71 ? 0.271 11.935 0.094 1.00 87.38 71 LEU A O 1
ATOM 579 N N . TYR A 1 72 ? -0.013 14.164 0.262 1.00 85.31 72 TYR A N 1
ATOM 580 C CA . TYR A 1 72 ? 1.244 14.459 0.961 1.00 85.31 72 TYR A CA 1
ATOM 581 C C . TYR A 1 72 ? 2.472 13.806 0.298 1.00 85.31 72 TYR A C 1
ATOM 583 O O . TYR A 1 72 ? 3.287 13.144 0.947 1.00 85.31 72 TYR A O 1
ATOM 591 N N . GLY A 1 73 ? 2.600 13.984 -1.018 1.00 84.81 73 GLY A N 1
ATOM 592 C CA . GLY A 1 73 ? 3.686 13.421 -1.822 1.00 84.81 73 GLY A CA 1
ATOM 593 C C . GLY A 1 73 ? 3.493 11.949 -2.184 1.00 84.81 73 GLY A C 1
ATOM 594 O O . GLY A 1 73 ? 4.476 11.211 -2.227 1.00 84.81 73 GLY A O 1
ATOM 595 N N . SER A 1 74 ? 2.245 11.509 -2.381 1.00 84.44 74 SER A N 1
ATOM 596 C CA . SER A 1 74 ? 1.884 10.121 -2.707 1.00 84.44 74 SER A CA 1
ATOM 597 C C . SER A 1 74 ? 2.468 9.095 -1.727 1.00 84.44 74 SER A C 1
ATOM 599 O O . SER A 1 74 ? 2.974 8.043 -2.123 1.00 84.44 74 SER A O 1
ATOM 601 N N . LYS A 1 75 ? 2.454 9.412 -0.427 1.00 84.50 75 LYS A N 1
ATOM 602 C CA . LYS A 1 75 ? 2.983 8.537 0.640 1.00 84.50 75 LYS A CA 1
ATOM 603 C C . LYS A 1 75 ? 1.907 7.681 1.311 1.00 84.50 75 LYS A C 1
ATOM 605 O O . LYS A 1 75 ? 2.167 7.013 2.308 1.00 84.50 75 LYS A O 1
ATOM 610 N N . ASP A 1 76 ? 0.689 7.685 0.787 1.00 85.81 76 ASP A N 1
ATOM 611 C CA . ASP A 1 76 ? -0.406 6.860 1.285 1.00 85.81 76 ASP A CA 1
ATOM 612 C C . ASP A 1 76 ? -0.454 5.476 0.601 1.00 85.81 76 ASP A C 1
ATOM 614 O O . ASP A 1 76 ? 0.130 5.243 -0.453 1.00 85.81 76 ASP A O 1
ATOM 618 N N . VAL A 1 77 ? -1.198 4.533 1.184 1.00 86.38 77 VAL A N 1
ATOM 619 C CA . VAL A 1 77 ? -1.293 3.150 0.669 1.00 86.38 77 VAL A CA 1
ATOM 620 C C . VAL A 1 77 ? -2.023 3.051 -0.682 1.00 86.38 77 VAL A C 1
ATOM 622 O O . VAL A 1 77 ? -1.843 2.059 -1.387 1.00 86.38 77 VAL A O 1
ATOM 625 N N . ALA A 1 78 ? -2.858 4.025 -1.053 1.00 85.06 78 ALA A N 1
ATOM 626 C CA . ALA A 1 78 ? -3.635 3.983 -2.290 1.00 85.06 78 ALA A CA 1
ATOM 627 C C . ALA A 1 78 ? -2.885 4.564 -3.497 1.00 85.06 78 ALA A C 1
ATOM 629 O O . ALA A 1 78 ? -3.117 4.089 -4.610 1.00 85.06 78 ALA A O 1
ATOM 630 N N . SER A 1 79 ? -2.001 5.551 -3.303 1.00 85.69 79 SER A N 1
ATOM 631 C CA . SER A 1 79 ? -1.295 6.214 -4.412 1.00 85.69 79 SER A CA 1
ATOM 632 C C . SER A 1 79 ? 0.216 5.972 -4.473 1.00 85.69 79 SER A C 1
ATOM 634 O O . SER A 1 79 ? 0.807 6.183 -5.533 1.00 85.69 79 SER A O 1
ATOM 636 N N . CYS A 1 80 ? 0.841 5.503 -3.388 1.00 88.38 80 CYS A N 1
ATOM 637 C CA . CYS A 1 80 ? 2.276 5.238 -3.375 1.00 88.38 80 CYS A CA 1
ATOM 638 C C . CYS A 1 80 ? 2.652 4.126 -4.368 1.00 88.38 80 CYS A C 1
ATOM 640 O O . CYS A 1 80 ? 1.915 3.150 -4.536 1.00 88.38 80 CYS A O 1
ATOM 642 N N . ALA A 1 81 ? 3.810 4.284 -5.013 1.00 87.69 81 ALA A N 1
ATOM 643 C CA . ALA A 1 81 ? 4.378 3.275 -5.899 1.00 87.69 81 ALA A CA 1
ATOM 644 C C . ALA A 1 81 ? 4.684 1.984 -5.125 1.00 87.69 81 ALA A C 1
ATOM 646 O O . ALA A 1 81 ? 4.963 2.011 -3.919 1.00 87.69 81 ALA A O 1
ATOM 647 N N . TYR A 1 82 ? 4.642 0.846 -5.818 1.00 87.94 82 TYR A N 1
ATOM 648 C CA . TYR A 1 82 ? 4.916 -0.426 -5.163 1.00 87.94 82 TYR A CA 1
ATOM 649 C C . TYR A 1 82 ? 6.393 -0.504 -4.755 1.00 87.94 82 TYR A C 1
ATOM 651 O O . TYR A 1 82 ? 7.296 -0.214 -5.536 1.00 87.94 82 TYR A O 1
ATOM 659 N N . GLY A 1 83 ? 6.650 -0.905 -3.513 1.00 88.81 83 GLY A N 1
ATOM 660 C CA . GLY A 1 83 ? 7.998 -0.999 -2.968 1.00 88.81 83 GLY A CA 1
ATOM 661 C C . GLY A 1 83 ? 7.990 -1.324 -1.482 1.00 88.81 83 GLY A C 1
ATOM 662 O O . GLY A 1 83 ? 6.937 -1.535 -0.878 1.00 88.81 83 GLY A O 1
ATOM 663 N N . GLU A 1 84 ? 9.174 -1.349 -0.877 1.00 90.94 84 GLU A N 1
ATOM 664 C CA . GLU A 1 84 ? 9.338 -1.772 0.516 1.00 90.94 84 GLU A CA 1
ATOM 665 C C . GLU A 1 84 ? 8.573 -0.873 1.498 1.00 90.94 84 GLU A C 1
ATOM 667 O O . GLU A 1 84 ? 7.859 -1.367 2.371 1.00 90.94 84 GLU A O 1
ATOM 672 N N . TYR A 1 85 ? 8.606 0.445 1.278 1.00 90.44 85 TYR A N 1
ATOM 673 C CA . TYR A 1 85 ? 7.817 1.402 2.054 1.00 90.44 85 TYR A CA 1
ATOM 674 C C . TYR A 1 85 ? 6.317 1.074 2.020 1.00 90.44 85 TYR A C 1
ATOM 676 O O . TYR A 1 85 ? 5.670 0.968 3.063 1.00 90.44 85 TYR A O 1
ATOM 684 N N . TRP A 1 86 ? 5.761 0.848 0.826 1.00 91.12 86 TRP A N 1
ATOM 685 C CA . TRP A 1 86 ? 4.348 0.510 0.677 1.00 91.12 86 TRP A CA 1
ATOM 686 C C . TRP A 1 86 ? 3.996 -0.800 1.393 1.00 91.12 86 TRP A C 1
ATOM 688 O O . TRP A 1 86 ? 2.967 -0.868 2.066 1.00 91.12 86 TRP A O 1
ATOM 698 N N . ARG A 1 87 ? 4.856 -1.828 1.313 1.00 91.81 87 ARG A N 1
ATOM 699 C CA . ARG A 1 87 ? 4.641 -3.120 1.996 1.00 91.81 87 ARG A CA 1
ATOM 700 C C . ARG A 1 87 ? 4.593 -2.951 3.514 1.00 91.81 87 ARG A C 1
ATOM 702 O O . ARG A 1 87 ? 3.698 -3.503 4.158 1.00 91.81 87 ARG A O 1
ATOM 709 N N . GLN A 1 88 ? 5.493 -2.146 4.073 1.00 94.12 88 GLN A N 1
ATOM 710 C CA . GLN A 1 88 ? 5.537 -1.846 5.505 1.00 94.12 88 GLN A CA 1
ATOM 711 C C . GLN A 1 88 ? 4.290 -1.080 5.963 1.00 94.12 88 GLN A C 1
ATOM 713 O O . GLN A 1 88 ? 3.610 -1.504 6.900 1.00 94.12 88 GLN A O 1
ATOM 718 N N . VAL A 1 89 ? 3.927 0.003 5.268 1.00 93.06 89 VAL A N 1
ATOM 719 C CA . VAL A 1 89 ? 2.743 0.805 5.619 1.00 93.06 89 VAL A CA 1
ATOM 720 C C . VAL A 1 89 ? 1.452 0.003 5.436 1.00 93.06 89 VAL A C 1
ATOM 722 O O . VAL A 1 89 ? 0.552 0.094 6.273 1.00 93.06 89 VAL A O 1
ATOM 725 N N . ARG A 1 90 ? 1.352 -0.830 4.390 1.00 93.12 90 ARG A N 1
ATOM 726 C CA . ARG A 1 90 ? 0.224 -1.755 4.206 1.00 93.12 90 ARG A CA 1
ATOM 727 C C . ARG A 1 90 ? 0.111 -2.716 5.383 1.00 93.12 90 ARG A C 1
ATOM 729 O O . ARG A 1 90 ? -0.989 -2.873 5.903 1.00 93.12 90 ARG A O 1
ATOM 736 N N . SER A 1 91 ? 1.216 -3.327 5.806 1.00 95.31 91 SER A N 1
ATOM 737 C CA . SER A 1 91 ? 1.235 -4.247 6.948 1.00 95.31 91 SER A CA 1
ATOM 738 C C . SER A 1 91 ? 0.738 -3.563 8.226 1.00 95.31 91 SER A C 1
ATOM 740 O O . SER A 1 91 ? -0.219 -4.028 8.845 1.00 95.31 91 SER A O 1
ATOM 742 N N . LEU A 1 92 ? 1.287 -2.386 8.551 1.00 95.75 92 LEU A N 1
ATOM 743 C CA . LEU A 1 92 ? 0.861 -1.583 9.702 1.00 95.75 92 LEU A CA 1
ATOM 744 C C . LEU A 1 92 ? -0.628 -1.219 9.636 1.00 95.75 92 LEU A C 1
ATOM 746 O O . LEU A 1 92 ? -1.352 -1.380 10.619 1.00 95.75 92 LEU A O 1
ATOM 750 N N . ARG A 1 93 ? -1.112 -0.763 8.473 1.00 93.50 93 ARG A N 1
ATOM 751 C CA . ARG A 1 93 ? -2.522 -0.397 8.277 1.00 93.50 93 ARG A CA 1
ATOM 752 C C . ARG A 1 93 ? -3.441 -1.605 8.448 1.00 93.50 93 ARG A C 1
ATOM 754 O O . ARG A 1 93 ? -4.467 -1.493 9.116 1.00 93.50 93 ARG A O 1
ATOM 761 N N . VAL A 1 94 ? -3.083 -2.753 7.878 1.00 95.81 94 VAL A N 1
ATOM 762 C CA . VAL A 1 94 ? -3.868 -3.987 8.019 1.00 95.81 94 VAL A CA 1
ATOM 763 C C . VAL A 1 94 ? -3.913 -4.439 9.475 1.00 95.81 94 VAL A C 1
ATOM 765 O O . VAL A 1 94 ? -4.979 -4.785 9.971 1.00 95.81 94 VAL A O 1
ATOM 768 N N . LEU A 1 95 ? -2.789 -4.383 10.185 1.00 96.12 95 LEU A N 1
ATOM 769 C CA . LEU A 1 95 ? -2.700 -4.888 11.550 1.00 96.12 95 LEU A CA 1
ATOM 770 C C . LEU A 1 95 ? -3.397 -3.976 12.571 1.00 96.12 95 LEU A C 1
ATOM 772 O O . LEU A 1 95 ? -4.136 -4.454 13.435 1.00 96.12 95 LEU A O 1
ATOM 776 N N . HIS A 1 96 ? -3.208 -2.661 12.467 1.00 95.31 96 HIS A N 1
ATOM 777 C CA . HIS A 1 96 ? -3.692 -1.723 13.483 1.00 95.31 96 HIS A CA 1
ATOM 778 C C . HIS A 1 96 ? -5.053 -1.100 13.164 1.00 95.31 96 HIS A C 1
ATOM 780 O O . HIS A 1 96 ? -5.817 -0.823 14.088 1.00 95.31 96 HIS A O 1
ATOM 786 N N . LEU A 1 97 ? -5.374 -0.884 11.884 1.00 94.00 97 LEU A N 1
ATOM 787 C CA . LEU A 1 97 ? -6.603 -0.194 11.479 1.00 94.00 97 LEU A CA 1
ATOM 788 C C . LEU A 1 97 ? -7.655 -1.157 10.925 1.00 94.00 97 LEU A C 1
ATOM 790 O O . LEU A 1 97 ? -8.818 -1.077 11.309 1.00 94.00 97 LEU A O 1
ATOM 794 N N . LEU A 1 98 ? -7.245 -2.062 10.035 1.00 95.00 98 LEU A N 1
ATOM 795 C CA . LEU A 1 98 ? -8.157 -2.941 9.295 1.00 95.00 98 LEU A CA 1
ATOM 796 C C . LEU A 1 98 ? -8.196 -4.375 9.839 1.00 95.00 98 LEU A C 1
ATOM 798 O O . LEU A 1 98 ? -8.695 -5.276 9.168 1.00 95.00 98 LEU A O 1
ATOM 802 N N . SER A 1 99 ? -7.685 -4.609 11.048 1.00 96.69 99 SER A N 1
ATOM 803 C CA . SER A 1 99 ? -7.768 -5.929 11.664 1.00 96.69 99 SER A CA 1
ATOM 804 C C . SER A 1 99 ? -9.203 -6.235 12.067 1.00 96.69 99 SER A C 1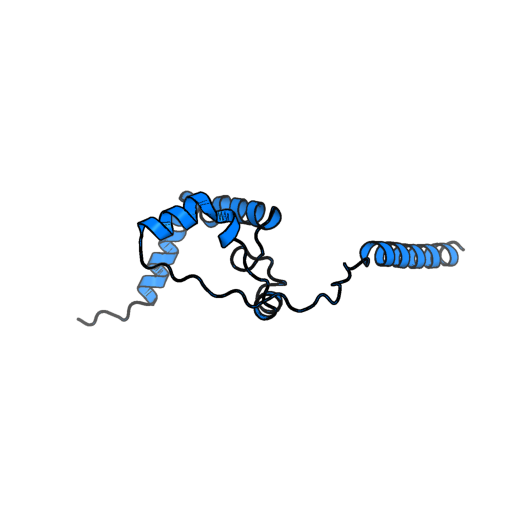
ATOM 806 O O . SER A 1 99 ? -9.944 -5.342 12.476 1.00 96.69 99 SER A O 1
ATOM 808 N N . ASN A 1 100 ? -9.592 -7.512 12.022 1.00 96.62 100 ASN A N 1
ATOM 809 C CA . ASN A 1 100 ? -10.948 -7.936 12.384 1.00 96.62 100 ASN A CA 1
ATOM 810 C C . ASN A 1 100 ? -11.380 -7.390 13.753 1.00 96.62 100 ASN A C 1
ATOM 812 O O . ASN A 1 100 ? -12.481 -6.868 13.884 1.00 96.62 100 ASN A O 1
ATOM 816 N N . LYS A 1 101 ? -10.490 -7.425 14.755 1.00 96.75 101 LYS A N 1
ATOM 817 C CA . LYS A 1 101 ? -10.768 -6.875 16.091 1.00 96.75 101 LYS A CA 1
ATOM 818 C C . LYS A 1 101 ? -11.086 -5.377 16.042 1.00 96.75 101 LYS A C 1
ATOM 820 O O . LYS A 1 101 ? -12.079 -4.949 16.624 1.00 96.75 101 LYS A O 1
ATOM 825 N N . ARG A 1 102 ? -10.277 -4.585 15.328 1.00 96.50 102 ARG A N 1
ATOM 826 C CA . ARG A 1 102 ? -10.485 -3.137 15.195 1.00 96.50 102 ARG A CA 1
ATOM 827 C C . ARG A 1 102 ? -11.745 -2.835 14.384 1.00 96.50 102 ARG A C 1
ATOM 829 O O . ARG A 1 102 ? -12.546 -2.011 14.800 1.00 96.50 102 ARG A O 1
ATOM 836 N N . VAL A 1 103 ? -11.974 -3.529 13.272 1.00 96.25 103 VAL A N 1
ATOM 837 C CA . VAL A 1 103 ? -13.176 -3.343 12.442 1.00 96.25 103 VAL A CA 1
ATOM 838 C C . VAL A 1 103 ? -14.450 -3.639 13.240 1.00 96.25 103 VAL A C 1
ATOM 840 O O . VAL A 1 103 ? -15.411 -2.873 13.166 1.00 96.25 103 VAL A O 1
ATOM 843 N N . GLN A 1 104 ? -14.449 -4.701 14.051 1.00 96.50 104 GLN A N 1
ATOM 844 C CA . GLN A 1 104 ? -15.579 -5.031 14.922 1.00 96.50 104 GLN A CA 1
ATOM 845 C C . GLN A 1 104 ? -15.763 -4.004 16.046 1.00 96.50 104 GLN A C 1
ATOM 847 O O . GLN A 1 104 ? -16.893 -3.635 16.347 1.00 96.50 104 GLN A O 1
ATOM 852 N N . SER A 1 105 ? -14.684 -3.454 16.614 1.00 96.50 105 SER A N 1
ATOM 853 C CA . SER A 1 105 ? -14.809 -2.430 17.661 1.00 96.50 105 SER A CA 1
ATOM 854 C C . SER A 1 105 ? -15.453 -1.125 17.165 1.00 96.50 105 SER A C 1
ATOM 856 O O . SER A 1 105 ? -16.033 -0.402 17.965 1.00 96.50 105 SER A O 1
ATOM 858 N N . HIS A 1 106 ? -15.375 -0.816 15.863 1.00 94.75 106 HIS A N 1
ATOM 859 C CA . HIS A 1 106 ? -16.013 0.370 15.254 1.00 94.75 106 HIS A CA 1
ATOM 860 C C . HIS A 1 106 ? -17.417 0.074 14.717 1.00 94.75 106 HIS A C 1
ATOM 862 O O . HIS A 1 106 ? -18.022 0.925 14.067 1.00 94.75 106 HIS A O 1
ATOM 868 N N . ARG A 1 107 ? -17.945 -1.134 14.949 1.00 95.62 107 ARG A N 1
ATOM 869 C CA . ARG A 1 107 ? -19.266 -1.536 14.463 1.00 95.62 107 ARG A CA 1
ATOM 870 C C . ARG A 1 107 ? -20.362 -0.588 14.943 1.00 95.62 107 ARG A C 1
ATOM 872 O O . ARG A 1 107 ? -21.090 -0.077 14.104 1.00 95.62 107 ARG A O 1
ATOM 879 N N . ARG A 1 108 ? -20.398 -0.290 16.247 1.00 96.25 108 ARG A N 1
ATOM 880 C CA . ARG A 1 108 ? -21.425 0.573 16.849 1.00 96.25 108 ARG A CA 1
ATOM 881 C C . ARG A 1 108 ? -21.481 1.950 16.189 1.00 96.25 108 ARG A C 1
ATOM 883 O O . ARG A 1 108 ? -22.542 2.391 15.783 1.00 96.25 108 ARG A O 1
ATOM 890 N N . VAL A 1 109 ? -20.321 2.581 15.999 1.00 96.06 109 VAL A N 1
ATOM 891 C CA . VAL A 1 109 ? -20.225 3.890 15.333 1.00 96.06 109 VAL A CA 1
ATOM 892 C C . VAL A 1 109 ? -20.748 3.817 13.895 1.00 96.06 109 VAL A C 1
ATOM 894 O O . VAL A 1 109 ? -21.467 4.707 13.467 1.00 96.06 109 VAL A O 1
ATOM 897 N N . ARG A 1 110 ? -20.441 2.750 13.142 1.00 94.38 110 ARG A N 1
ATOM 898 C CA . ARG A 1 110 ? -20.981 2.590 11.779 1.00 94.38 110 ARG A CA 1
ATOM 899 C C . ARG A 1 110 ? -22.500 2.436 11.767 1.00 94.38 110 ARG A C 1
ATOM 901 O O . ARG A 1 110 ? -23.141 3.021 10.904 1.00 94.38 110 ARG A O 1
ATOM 908 N N . GLU A 1 111 ? -23.058 1.658 12.688 1.00 95.50 111 GLU A N 1
ATOM 909 C CA . GLU A 1 111 ? -24.510 1.467 12.815 1.00 95.50 111 GLU A CA 1
ATOM 910 C C . GLU A 1 111 ? -25.207 2.783 13.205 1.00 95.50 111 GLU A C 1
ATOM 912 O O . GLU A 1 111 ? -26.202 3.156 12.595 1.00 95.50 111 GLU A O 1
ATOM 917 N N . GLU A 1 112 ? -24.632 3.549 14.136 1.00 95.56 112 GLU A N 1
ATOM 918 C CA . GLU A 1 112 ? -25.139 4.874 14.517 1.00 95.56 112 GLU A CA 1
ATOM 919 C C . GLU A 1 112 ? -25.119 5.872 13.344 1.00 95.56 112 GLU A C 1
ATOM 921 O O . GLU A 1 112 ? -26.106 6.562 13.104 1.00 95.56 112 GLU A O 1
ATOM 926 N N . GLU A 1 113 ? -24.014 5.962 12.595 1.00 94.31 113 GLU A N 1
ATOM 927 C CA . GLU A 1 113 ? -23.905 6.892 11.460 1.00 94.31 113 GLU A CA 1
ATOM 928 C C . GLU A 1 113 ? -24.788 6.479 10.275 1.00 94.31 113 GLU A C 1
ATOM 930 O O . GLU A 1 113 ? -25.361 7.338 9.610 1.00 94.31 113 GLU A O 1
ATOM 935 N N . THR A 1 114 ? -24.946 5.176 10.022 1.00 94.38 114 THR A N 1
ATOM 936 C CA . THR A 1 114 ? -25.857 4.688 8.971 1.00 94.38 114 THR A CA 1
ATOM 937 C C . THR A 1 114 ? -27.316 4.959 9.321 1.00 94.38 114 THR A C 1
ATOM 939 O O . THR A 1 114 ? -28.041 5.455 8.465 1.00 94.38 114 THR A O 1
ATOM 942 N N . ALA A 1 115 ? -27.721 4.774 10.581 1.00 93.31 115 ALA A N 1
ATOM 943 C CA . ALA A 1 115 ? -29.068 5.117 11.037 1.00 93.31 115 ALA A CA 1
ATOM 944 C C . ALA A 1 115 ? -29.384 6.620 10.903 1.00 93.31 115 ALA A C 1
ATOM 946 O O . ALA A 1 115 ? -30.521 6.986 10.633 1.00 93.31 115 ALA A O 1
ATOM 947 N N . LYS A 1 116 ? -28.387 7.508 11.049 1.00 91.81 116 LYS A N 1
ATOM 948 C CA . LYS A 1 116 ? -28.560 8.958 10.808 1.00 91.81 116 LYS A CA 1
ATOM 949 C C . LYS A 1 116 ? -28.717 9.312 9.329 1.00 91.81 116 LYS A C 1
ATOM 951 O O . LYS A 1 116 ? -29.284 10.354 9.015 1.00 91.81 116 LYS A O 1
ATOM 956 N N . MET A 1 117 ? -28.142 8.504 8.438 1.00 88.88 117 MET A N 1
ATOM 957 C CA . MET A 1 117 ? -28.237 8.702 6.989 1.00 88.88 117 MET A CA 1
ATOM 958 C C . MET A 1 117 ? -29.525 8.117 6.409 1.00 88.88 117 MET A C 1
ATOM 960 O O . MET A 1 117 ? -29.924 8.527 5.318 1.00 88.88 117 MET A O 1
ATOM 964 N N . GLU A 1 118 ? -30.175 7.184 7.110 1.00 83.06 118 GLU A N 1
ATOM 965 C CA . GLU A 1 118 ? -31.490 6.700 6.713 1.00 83.06 118 GLU A CA 1
ATOM 966 C C . GLU A 1 118 ? -32.534 7.805 6.933 1.00 83.06 118 GLU A C 1
ATOM 968 O O . GLU A 1 118 ? -32.693 8.302 8.052 1.00 83.06 118 GLU A O 1
ATOM 973 N N . PRO A 1 119 ? -33.250 8.235 5.875 1.00 76.81 119 PRO A N 1
ATOM 974 C CA . PRO A 1 119 ? -34.390 9.117 6.063 1.00 76.81 119 PRO A CA 1
ATOM 975 C C . PRO A 1 119 ? -35.423 8.401 6.947 1.00 76.81 119 PRO A C 1
ATOM 977 O O . PRO A 1 119 ? -35.541 7.175 6.860 1.00 76.81 119 PRO A O 1
ATOM 980 N N . PRO A 1 120 ? -36.181 9.132 7.788 1.00 72.88 120 PRO A N 1
ATOM 981 C CA . PRO A 1 120 ? -37.197 8.514 8.625 1.00 72.88 120 PRO A CA 1
ATOM 982 C C . PRO A 1 120 ? -38.141 7.699 7.740 1.00 72.88 120 PRO A C 1
ATOM 984 O O . PRO A 1 120 ? -38.729 8.227 6.791 1.00 72.88 120 PRO A O 1
ATOM 987 N N . LEU A 1 121 ? -38.260 6.404 8.034 1.00 69.94 121 LEU A N 1
ATOM 988 C CA . LEU A 1 121 ? -39.311 5.581 7.458 1.00 69.94 121 LEU A CA 1
ATOM 989 C C . LEU A 1 121 ? -40.631 6.140 7.991 1.00 69.94 121 LEU A C 1
ATOM 991 O O . LEU A 1 121 ? -40.966 5.982 9.163 1.00 69.94 121 LEU A O 1
ATOM 995 N N . ASN A 1 122 ? -41.323 6.898 7.144 1.00 65.81 122 ASN A N 1
ATOM 996 C CA . ASN A 1 122 ? -42.652 7.405 7.440 1.00 65.81 122 ASN A CA 1
ATOM 997 C C . ASN A 1 122 ? -43.622 6.223 7.575 1.00 65.81 122 ASN A C 1
ATOM 999 O O . ASN A 1 122 ? -43.837 5.525 6.585 1.00 65.81 122 ASN A O 1
ATOM 1003 N N . GLY A 1 123 ? -44.251 6.099 8.750 1.00 53.75 123 GLY A N 1
ATOM 1004 C CA . GLY A 1 123 ? -45.514 5.377 8.965 1.00 53.75 123 GLY A CA 1
ATOM 1005 C C . GLY A 1 123 ? -45.381 3.915 9.346 1.00 53.75 123 GLY A C 1
ATOM 1006 O O . GLY A 1 123 ? -45.330 3.084 8.417 1.00 53.75 123 GLY A O 1
#

Radius of gyration: 24.89 Å; chains: 1; bounding box: 81×52×48 Å

pLDDT: mean 84.32, std 12.32, range [42.38, 97.0]

Foldseek 3Di:
DCPVVVVVVVVVVVVVVCVVVPPPPPPPPDDPDPDDDDDDDDDPVVVCCCCPVVVLVVVFAPQDPVCCVVVVHQQDLPRNGDDDSNVVNVVVCCVPCVDPVNVVVCVVVVVVVVVVVDDPPDD

Sequence (123 aa):
MSFFTIFPLLVSLFFIIKWYSNHSATKKNLPPSPPRFPLLVSSADAASKIMKTHDLVFCDRPQRKTFDIMLYGSKDVASCAYGEYWRQVRSLRVLHLLSNKRVQSHRRVREEETAKMEPPLNG